Protein AF-X1EL02-F1 (afdb_monomer)

Foldseek 3Di:
DDDDDDDDDDDDDPPPCPVQVVCCVAVVDGDPPDDGDDDDDDDDDDDDDDPPDDD

Radius of gyration: 13.7 Å; Cα contacts (8 Å, |Δi|>4): 19; chains: 1; bounding box: 35×20×35 Å

Sequence (55 aa):
MSSFKLKVLLTGAAAVGKTSLVQRFIKNRFQSNYKLTVGVDILTKDVEFRQGEIA

Mean predicted aligned error: 6.01 Å

Structure (mmCIF, N/CA/C/O backbone):
data_AF-X1EL02-F1
#
_entry.id   AF-X1EL02-F1
#
loop_
_atom_site.group_PDB
_atom_site.id
_atom_site.type_symbol
_atom_site.label_atom_id
_atom_site.label_alt_id
_atom_site.label_comp_id
_atom_site.label_asym_id
_atom_site.label_entity_id
_atom_site.label_seq_id
_atom_site.pdbx_PDB_ins_code
_atom_site.Cartn_x
_atom_site.Cartn_y
_atom_site.Cartn_z
_atom_site.occupancy
_atom_site.B_iso_or_equiv
_atom_site.auth_seq_id
_atom_site.auth_comp_id
_atom_site.auth_asym_id
_atom_site.auth_atom_id
_atom_site.pdbx_PDB_model_num
ATOM 1 N N . MET A 1 1 ? -14.221 0.704 21.506 1.00 63.06 1 MET A N 1
ATOM 2 C CA . MET A 1 1 ? -13.888 0.837 20.071 1.00 63.06 1 MET A CA 1
ATOM 3 C C . MET A 1 1 ? -13.082 -0.381 19.658 1.00 63.06 1 MET A C 1
ATOM 5 O O . MET A 1 1 ? -12.046 -0.628 20.259 1.00 63.06 1 MET A O 1
ATOM 9 N N . SER A 1 2 ? -13.580 -1.180 18.715 1.00 77.50 2 SER A N 1
ATOM 10 C CA . SER A 1 2 ? -12.837 -2.314 18.155 1.00 77.50 2 SER A CA 1
ATOM 11 C C . SER A 1 2 ? -11.855 -1.813 17.096 1.00 77.50 2 SER A C 1
ATOM 13 O O . SER A 1 2 ? -12.258 -1.084 16.195 1.00 77.50 2 SER A O 1
ATOM 15 N N . SER A 1 3 ? -10.586 -2.204 17.199 1.00 85.56 3 SER A N 1
ATOM 16 C CA . SER A 1 3 ? -9.565 -1.959 16.177 1.00 85.56 3 SER A CA 1
ATOM 17 C C . SER A 1 3 ? -9.182 -3.290 15.537 1.00 85.56 3 SER A C 1
ATOM 19 O O . SER A 1 3 ? -8.964 -4.275 16.244 1.00 85.56 3 SER A O 1
ATOM 21 N N . PHE A 1 4 ? -9.112 -3.320 14.208 1.00 89.62 4 PHE A N 1
ATOM 22 C CA . PHE A 1 4 ? -8.732 -4.501 13.438 1.00 89.62 4 PHE A CA 1
ATOM 23 C C . PHE A 1 4 ? -7.383 -4.267 12.762 1.00 89.62 4 PHE A C 1
ATOM 25 O O . PHE A 1 4 ? -7.130 -3.194 12.220 1.00 89.62 4 PHE A O 1
ATOM 32 N N . LYS A 1 5 ? -6.524 -5.290 12.761 1.00 92.25 5 LYS A N 1
ATOM 33 C CA . LYS A 1 5 ? -5.286 -5.305 11.973 1.00 92.25 5 LYS A CA 1
ATOM 34 C C . LYS A 1 5 ? -5.434 -6.318 10.850 1.00 92.25 5 LYS A C 1
ATOM 36 O O . LYS A 1 5 ? -5.602 -7.506 11.109 1.00 92.25 5 LYS A O 1
ATOM 41 N N . LEU A 1 6 ? -5.363 -5.839 9.613 1.00 91.69 6 LEU A N 1
ATOM 42 C CA . LEU A 1 6 ? -5.531 -6.652 8.412 1.00 91.69 6 LEU A CA 1
ATOM 43 C C . LEU A 1 6 ? -4.210 -6.723 7.645 1.00 91.69 6 LEU A C 1
ATOM 45 O O . LEU A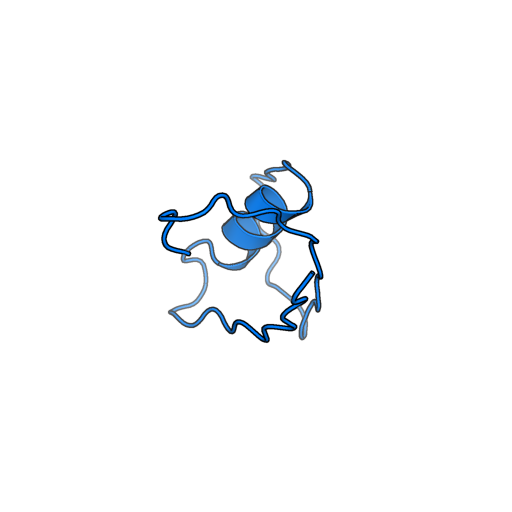 1 6 ? -3.534 -5.711 7.464 1.00 91.69 6 LEU A O 1
ATOM 49 N N . LYS A 1 7 ? -3.854 -7.920 7.167 1.00 92.50 7 LYS A N 1
ATOM 50 C CA . LYS A 1 7 ? -2.743 -8.123 6.231 1.00 92.50 7 LYS A CA 1
ATOM 51 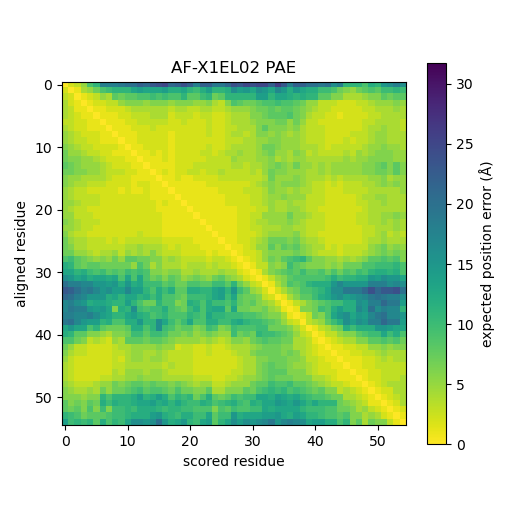C C . LYS A 1 7 ? -3.322 -8.468 4.865 1.00 92.50 7 LYS A C 1
ATOM 53 O O . LYS A 1 7 ? -3.890 -9.540 4.691 1.00 92.50 7 LYS A O 1
ATOM 58 N N . VAL A 1 8 ? -3.167 -7.556 3.912 1.00 90.75 8 VAL A N 1
ATOM 59 C CA . VAL A 1 8 ? -3.717 -7.684 2.557 1.00 90.75 8 VAL A CA 1
ATOM 60 C C . VAL A 1 8 ? -2.580 -7.955 1.574 1.00 90.75 8 VAL A C 1
ATOM 62 O O . VAL A 1 8 ? -1.571 -7.253 1.584 1.00 90.75 8 VAL A O 1
ATOM 65 N N . LEU A 1 9 ? -2.736 -8.977 0.728 1.00 90.75 9 LEU A N 1
ATOM 66 C CA . LEU A 1 9 ? -1.792 -9.321 -0.337 1.00 90.75 9 LEU A CA 1
ATOM 67 C C . LEU A 1 9 ? -2.440 -9.073 -1.700 1.00 90.75 9 LEU A C 1
ATOM 69 O O . LEU A 1 9 ? -3.508 -9.606 -1.985 1.00 90.75 9 LEU A O 1
ATOM 73 N N . LEU A 1 10 ? -1.765 -8.311 -2.560 1.00 89.50 10 LEU A N 1
ATOM 74 C CA . LEU A 1 10 ? -2.182 -8.100 -3.946 1.00 89.50 10 LEU A CA 1
ATOM 75 C C . LEU A 1 10 ? -1.429 -9.053 -4.873 1.00 89.50 10 LEU A C 1
ATOM 77 O O . LEU A 1 10 ? -0.200 -9.015 -4.957 1.00 89.50 10 LEU A O 1
ATOM 81 N N . THR A 1 11 ? -2.170 -9.875 -5.608 1.00 91.38 11 THR A N 1
ATOM 82 C CA . THR A 1 11 ? -1.638 -10.877 -6.541 1.00 91.38 11 THR A CA 1
ATOM 83 C C . THR A 1 11 ? -2.033 -10.544 -7.983 1.00 91.38 11 THR A C 1
ATOM 85 O O . THR A 1 11 ? -2.905 -9.714 -8.231 1.00 91.38 11 THR A O 1
ATOM 88 N N . GLY A 1 12 ? -1.321 -11.114 -8.960 1.00 91.44 12 GLY A N 1
ATOM 89 C CA . GLY A 1 12 ? -1.565 -10.893 -10.392 1.00 91.44 12 GLY A CA 1
ATOM 90 C C . GLY A 1 12 ? -0.277 -10.778 -11.209 1.00 91.44 12 GLY A C 1
ATOM 91 O O . GLY A 1 12 ? 0.808 -10.620 -10.640 1.00 91.44 12 GLY A O 1
ATOM 92 N N . ALA A 1 13 ? -0.393 -10.815 -12.539 1.00 91.56 13 ALA A N 1
ATOM 93 C CA . ALA A 1 13 ? 0.741 -10.791 -13.470 1.00 91.56 13 ALA A CA 1
ATOM 94 C C . ALA A 1 13 ? 1.640 -9.547 -13.315 1.00 91.56 13 ALA A C 1
ATOM 96 O O . ALA A 1 13 ? 1.263 -8.542 -12.700 1.00 91.56 13 ALA A O 1
ATOM 97 N N . ALA A 1 14 ? 2.861 -9.604 -13.847 1.00 86.12 14 ALA A N 1
ATOM 98 C CA . ALA A 1 14 ? 3.759 -8.449 -13.864 1.00 86.12 14 ALA A CA 1
ATOM 99 C C . ALA A 1 14 ? 3.121 -7.257 -14.608 1.00 86.12 14 ALA A C 1
ATOM 101 O O . ALA A 1 14 ? 2.268 -7.439 -15.469 1.00 86.12 14 ALA A O 1
ATOM 102 N N . ALA A 1 15 ? 3.511 -6.032 -14.242 1.00 84.94 15 ALA A N 1
ATOM 103 C CA . ALA A 1 15 ? 3.055 -4.783 -14.868 1.00 84.94 15 ALA A CA 1
ATOM 104 C C . ALA A 1 15 ? 1.538 -4.457 -14.837 1.00 84.94 15 ALA A C 1
ATOM 106 O O . ALA A 1 15 ? 1.160 -3.385 -15.291 1.00 84.94 15 ALA A O 1
ATOM 107 N N . VAL A 1 16 ? 0.668 -5.258 -14.203 1.00 90.75 16 VAL A N 1
ATOM 108 C CA . VAL A 1 16 ? -0.789 -4.961 -14.094 1.00 90.75 16 VAL A CA 1
ATOM 109 C C . VAL A 1 16 ? -1.155 -3.810 -13.135 1.00 90.75 16 VAL A C 1
ATOM 111 O O . VAL A 1 16 ? -2.318 -3.611 -12.809 1.00 90.75 16 VAL A O 1
ATOM 114 N N . GLY A 1 17 ? -0.171 -3.061 -12.624 1.00 89.94 17 GLY A N 1
ATOM 115 C CA . GLY A 1 17 ? -0.419 -1.861 -11.812 1.00 89.94 17 GLY A CA 1
ATOM 116 C C . GLY A 1 17 ? -0.590 -2.069 -10.302 1.00 89.94 17 GLY A C 1
ATOM 117 O O . GLY A 1 17 ? -0.905 -1.109 -9.605 1.00 89.94 17 GLY A O 1
ATOM 118 N N . LYS A 1 18 ? -0.325 -3.268 -9.760 1.00 92.62 18 LYS A N 1
ATOM 119 C CA . LYS A 1 18 ? -0.428 -3.556 -8.308 1.00 92.62 18 LYS A CA 1
ATOM 120 C C . LYS A 1 18 ? 0.319 -2.534 -7.441 1.00 92.62 18 LYS A C 1
ATOM 122 O O . LYS A 1 18 ? -0.252 -1.967 -6.516 1.00 92.62 18 LYS A O 1
ATOM 127 N N . THR A 1 19 ? 1.578 -2.254 -7.776 1.00 89.31 19 THR A N 1
ATOM 128 C CA . THR A 1 19 ? 2.409 -1.278 -7.055 1.00 89.31 19 THR A CA 1
ATOM 129 C C . THR A 1 19 ? 1.809 0.124 -7.132 1.00 89.31 19 THR A C 1
ATOM 131 O O . THR A 1 19 ? 1.704 0.805 -6.116 1.00 89.31 19 THR A O 1
ATOM 134 N N . SER A 1 20 ? 1.344 0.539 -8.313 1.00 90.31 20 SER A N 1
ATOM 135 C CA . SER A 1 20 ? 0.700 1.841 -8.509 1.00 90.31 20 SER A CA 1
ATOM 136 C C . SER A 1 20 ? -0.580 1.980 -7.682 1.00 90.31 20 SER A C 1
ATOM 138 O O . SER A 1 20 ? -0.804 3.039 -7.099 1.00 90.31 20 SER A O 1
ATOM 140 N N . LEU A 1 21 ? -1.380 0.913 -7.569 1.00 91.50 21 LEU A N 1
ATOM 141 C CA . LEU A 1 21 ? -2.598 0.893 -6.758 1.00 91.50 21 LEU A CA 1
ATOM 142 C C . LEU A 1 21 ? -2.292 1.107 -5.271 1.00 91.50 21 LEU A C 1
ATOM 144 O O . LEU A 1 21 ? -2.910 1.962 -4.642 1.00 91.50 21 LEU A O 1
ATOM 148 N N . VAL A 1 22 ? -1.299 0.400 -4.719 1.00 91.50 22 VAL A N 1
ATOM 149 C CA . VAL A 1 22 ? -0.900 0.566 -3.308 1.00 91.50 22 VAL A CA 1
ATOM 150 C C . VAL A 1 22 ? -0.345 1.965 -3.051 1.00 91.50 22 VAL A C 1
ATOM 152 O O . VAL A 1 22 ? -0.744 2.620 -2.090 1.00 91.50 22 VAL A O 1
ATOM 155 N N . GLN A 1 23 ? 0.542 2.465 -3.919 1.00 90.06 23 GLN A N 1
ATOM 156 C CA . GLN A 1 23 ? 1.109 3.812 -3.774 1.00 90.06 23 GLN A CA 1
ATOM 157 C C . GLN A 1 23 ? 0.017 4.889 -3.857 1.00 90.06 23 GLN A C 1
ATOM 159 O O . GLN A 1 23 ? 0.052 5.859 -3.095 1.00 90.06 23 GLN A O 1
ATOM 164 N N . ARG A 1 24 ? -0.990 4.704 -4.719 1.00 91.94 24 ARG A N 1
ATOM 165 C CA . ARG A 1 24 ? -2.139 5.608 -4.810 1.00 91.94 24 ARG A CA 1
ATOM 166 C C . ARG A 1 24 ? -3.021 5.521 -3.572 1.00 91.94 24 ARG A C 1
ATOM 168 O O . ARG A 1 24 ? -3.355 6.558 -3.014 1.00 91.94 24 ARG A O 1
ATOM 175 N N . PHE A 1 25 ? -3.359 4.323 -3.110 1.00 91.75 25 PHE A N 1
ATOM 176 C CA . PHE A 1 25 ? -4.203 4.153 -1.932 1.00 91.75 25 PHE A CA 1
ATOM 177 C C . PHE A 1 25 ? -3.550 4.727 -0.668 1.00 91.75 25 PHE A C 1
ATOM 179 O O . PHE A 1 25 ? -4.214 5.405 0.112 1.00 91.75 25 PHE A O 1
ATOM 186 N N . ILE A 1 26 ? -2.248 4.501 -0.476 1.00 90.94 26 ILE A N 1
ATOM 187 C CA . ILE A 1 26 ? -1.540 4.860 0.760 1.00 9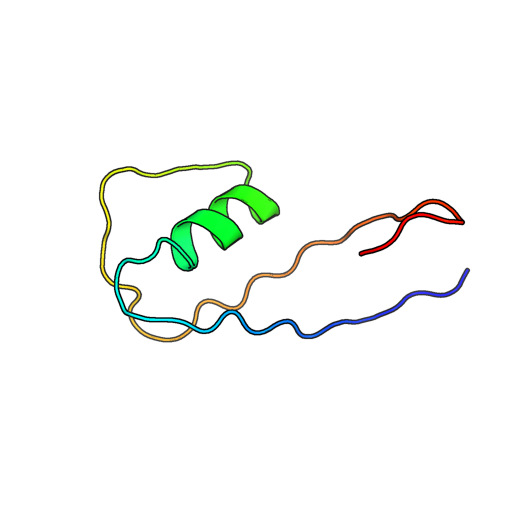0.94 26 ILE A CA 1
ATOM 188 C C . ILE A 1 26 ? -0.974 6.274 0.712 1.00 90.94 26 ILE A C 1
ATO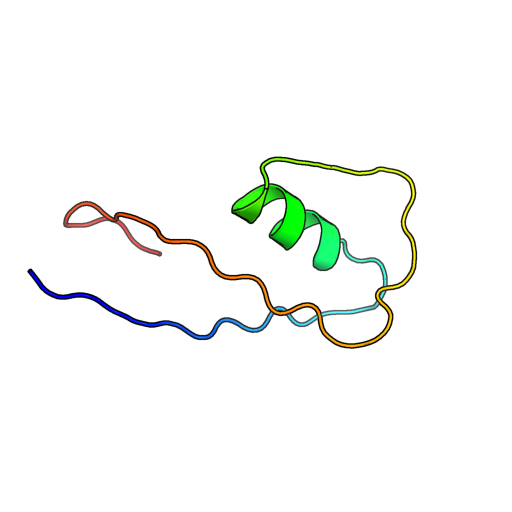M 190 O O . ILE A 1 26 ? -1.184 7.049 1.638 1.00 90.94 26 ILE A O 1
ATOM 194 N N . LYS A 1 27 ? -0.278 6.635 -0.369 1.00 89.00 27 LYS A N 1
ATOM 195 C CA . LYS A 1 27 ? 0.440 7.916 -0.473 1.00 89.00 27 LYS A CA 1
ATOM 196 C C . LYS A 1 27 ? -0.301 8.959 -1.307 1.00 89.00 27 LYS A C 1
ATOM 198 O O . LYS A 1 27 ? 0.207 10.066 -1.457 1.00 89.00 27 LYS A O 1
ATOM 203 N N . ASN A 1 28 ? -1.453 8.613 -1.887 1.00 89.31 28 ASN A N 1
ATOM 204 C CA . ASN A 1 28 ? -2.189 9.439 -2.848 1.00 89.31 28 ASN A CA 1
ATOM 205 C C . ASN A 1 28 ? -1.352 9.882 -4.067 1.00 89.31 28 ASN A C 1
ATOM 207 O O . ASN A 1 28 ? -1.647 10.894 -4.702 1.00 89.31 28 ASN A O 1
ATOM 211 N N . ARG A 1 29 ? -0.313 9.120 -4.436 1.00 85.31 29 ARG A N 1
ATOM 212 C CA . ARG A 1 29 ? 0.592 9.435 -5.555 1.00 85.31 29 ARG A CA 1
ATOM 213 C C . ARG A 1 29 ? 0.487 8.408 -6.672 1.00 85.31 29 ARG A C 1
ATOM 215 O O . ARG A 1 29 ? 0.236 7.233 -6.425 1.00 85.31 29 ARG A O 1
ATOM 222 N N . PHE A 1 30 ? 0.749 8.862 -7.891 1.00 83.88 30 PHE A N 1
ATOM 223 C CA . PHE A 1 30 ? 0.937 8.019 -9.065 1.00 83.88 30 PHE A CA 1
ATOM 224 C C . PHE A 1 30 ? 2.243 8.420 -9.759 1.00 83.88 30 PHE A C 1
ATOM 226 O O . PHE A 1 30 ? 2.560 9.606 -9.835 1.00 83.88 30 PHE A O 1
ATOM 233 N N . GLN A 1 31 ? 3.005 7.440 -10.241 1.00 77.00 31 GLN A N 1
ATOM 234 C CA . GLN A 1 31 ? 4.212 7.657 -11.038 1.00 77.00 31 GLN A CA 1
ATOM 235 C C . GLN A 1 31 ? 4.094 6.843 -12.327 1.00 77.00 31 GLN A C 1
ATOM 237 O O . GLN A 1 31 ? 3.881 5.634 -12.272 1.00 77.00 31 GLN A O 1
ATOM 242 N N . SER A 1 32 ? 4.226 7.509 -13.475 1.00 72.06 32 SER A N 1
ATOM 243 C CA . SER A 1 32 ? 4.156 6.885 -14.804 1.00 72.06 32 SER A CA 1
ATOM 244 C C . SER A 1 32 ? 5.409 6.080 -15.153 1.00 72.06 32 SER A C 1
ATOM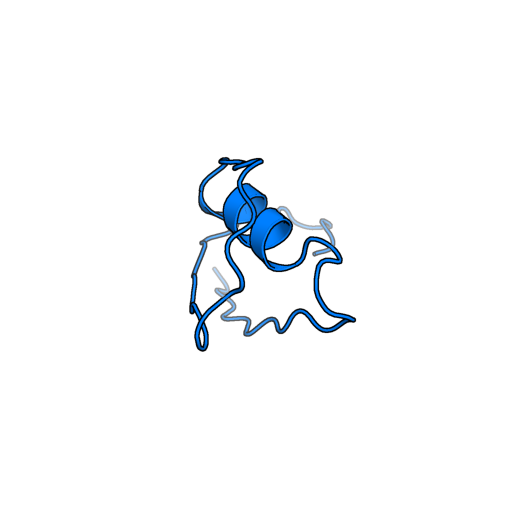 246 O O . SER A 1 32 ? 5.333 5.119 -15.913 1.00 72.06 32 SER A O 1
ATOM 248 N N . ASN A 1 33 ? 6.560 6.440 -14.577 1.00 70.75 33 ASN A N 1
ATOM 249 C CA . ASN A 1 33 ? 7.816 5.727 -14.788 1.00 70.75 33 ASN A CA 1
ATOM 250 C C . ASN A 1 33 ? 7.832 4.452 -13.943 1.00 70.75 33 ASN A C 1
ATOM 252 O O . ASN A 1 33 ? 8.336 4.431 -12.819 1.00 70.75 33 ASN A O 1
ATOM 256 N N . TYR A 1 34 ? 7.251 3.390 -14.497 1.00 60.38 34 TYR A N 1
ATOM 257 C CA . TYR A 1 34 ? 7.255 2.067 -13.895 1.00 60.38 34 TYR A CA 1
ATOM 258 C C . TYR A 1 34 ? 8.692 1.547 -13.772 1.00 60.38 34 TYR A C 1
ATOM 260 O O . TYR A 1 34 ? 9.325 1.178 -14.759 1.00 60.38 34 TYR A O 1
ATOM 268 N N . LYS A 1 35 ? 9.210 1.497 -12.545 1.00 65.56 35 LYS A N 1
ATOM 269 C CA . LYS A 1 35 ? 10.351 0.646 -12.200 1.00 65.56 35 LYS A CA 1
ATOM 270 C C . LYS A 1 35 ? 9.796 -0.670 -11.664 1.00 65.56 35 LYS A C 1
ATOM 272 O O . LYS A 1 35 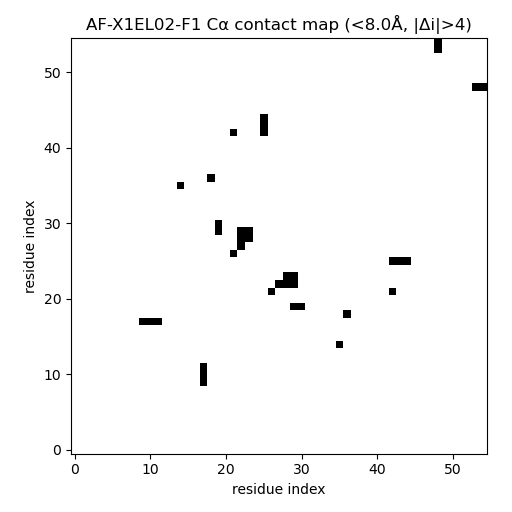? 8.866 -0.653 -10.854 1.00 65.56 35 LYS A O 1
ATOM 277 N N . LEU A 1 36 ? 10.352 -1.798 -12.116 1.00 62.28 36 LEU A N 1
ATOM 278 C CA . LEU A 1 36 ? 10.025 -3.106 -11.545 1.00 62.28 36 LEU A CA 1
ATOM 279 C C . LEU A 1 36 ? 10.178 -3.040 -10.023 1.00 62.28 36 LEU A C 1
ATOM 281 O O . LEU A 1 36 ? 11.135 -2.458 -9.509 1.00 62.28 36 LEU A O 1
ATOM 285 N N . THR A 1 37 ? 9.218 -3.611 -9.300 1.00 66.19 37 THR A N 1
ATOM 286 C CA . THR A 1 37 ? 9.316 -3.693 -7.843 1.00 66.19 37 THR A CA 1
ATOM 287 C C . THR A 1 37 ? 10.430 -4.670 -7.496 1.00 66.19 37 THR A C 1
ATOM 289 O O . THR A 1 37 ? 10.349 -5.849 -7.829 1.00 66.19 37 THR A O 1
ATOM 292 N N . VAL A 1 38 ? 11.485 -4.163 -6.862 1.00 70.06 38 VAL A N 1
ATOM 293 C CA . VAL A 1 38 ? 12.591 -4.977 -6.362 1.00 70.06 38 VAL A CA 1
ATOM 294 C C . VAL A 1 38 ? 12.259 -5.367 -4.923 1.00 70.06 38 VAL A C 1
ATOM 296 O O . VAL A 1 38 ? 12.196 -4.504 -4.052 1.00 70.06 38 VAL A O 1
ATOM 299 N N . GLY A 1 39 ? 12.014 -6.656 -4.681 1.00 69.75 39 GLY A N 1
ATOM 300 C CA . GLY A 1 39 ? 11.652 -7.176 -3.358 1.00 69.75 39 GLY A CA 1
ATOM 301 C C . GLY A 1 39 ? 10.182 -6.952 -2.976 1.00 69.75 39 GLY A C 1
ATOM 302 O O . GLY A 1 39 ? 9.296 -6.981 -3.830 1.00 69.75 39 GLY A O 1
ATOM 303 N N . VAL A 1 40 ? 9.923 -6.765 -1.678 1.00 68.06 40 VAL A N 1
ATOM 304 C CA . VAL A 1 40 ? 8.586 -6.534 -1.102 1.00 68.06 40 VAL A CA 1
ATOM 305 C C . VAL A 1 40 ? 8.586 -5.191 -0.374 1.00 68.06 40 VAL A C 1
ATOM 307 O O . VAL A 1 40 ? 9.345 -5.006 0.572 1.00 68.06 40 VAL A O 1
ATOM 310 N N . ASP A 1 41 ? 7.720 -4.274 -0.802 1.00 72.81 41 ASP A N 1
ATOM 311 C CA . ASP A 1 41 ? 7.441 -3.021 -0.091 1.00 72.81 41 ASP A CA 1
ATOM 312 C C . ASP A 1 41 ? 6.248 -3.258 0.850 1.00 72.81 41 ASP A C 1
ATOM 314 O O . ASP A 1 41 ? 5.148 -3.578 0.389 1.00 72.81 41 ASP A O 1
ATOM 318 N N . ILE A 1 42 ? 6.468 -3.173 2.167 1.00 78.44 42 ILE A N 1
ATOM 319 C CA . ILE A 1 42 ? 5.405 -3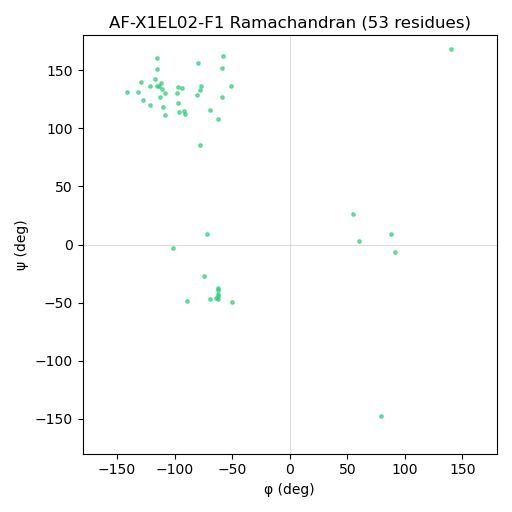.311 3.172 1.00 78.44 42 ILE A CA 1
ATOM 320 C C . ILE A 1 42 ? 4.937 -1.911 3.544 1.00 78.44 42 ILE A C 1
ATOM 322 O O . ILE A 1 42 ? 5.673 -1.133 4.148 1.00 78.44 42 ILE A O 1
ATOM 326 N N . LEU A 1 43 ? 3.691 -1.607 3.200 1.00 85.88 43 LEU A N 1
ATOM 327 C CA . LEU A 1 43 ? 3.083 -0.308 3.443 1.00 85.88 43 LEU A CA 1
ATOM 328 C C . LEU A 1 43 ? 1.833 -0.478 4.310 1.00 85.88 43 LEU A C 1
ATOM 330 O O . LEU A 1 43 ? 1.014 -1.362 4.059 1.00 85.88 43 LEU A O 1
ATOM 334 N N . THR A 1 44 ? 1.683 0.396 5.302 1.00 90.75 44 THR A N 1
ATOM 335 C CA . THR A 1 44 ? 0.554 0.403 6.243 1.00 90.75 44 THR A CA 1
ATOM 336 C C . THR A 1 44 ? -0.227 1.701 6.090 1.00 90.75 44 THR A C 1
ATOM 338 O O . THR A 1 44 ? 0.361 2.761 5.870 1.00 90.75 44 THR A O 1
ATOM 341 N N . LYS A 1 45 ? -1.553 1.622 6.210 1.00 90.06 45 LYS A N 1
ATOM 342 C CA . LYS A 1 45 ? -2.449 2.777 6.244 1.00 90.06 45 LYS A CA 1
ATOM 343 C C . LYS A 1 45 ? -3.557 2.522 7.256 1.00 90.06 45 LYS A C 1
ATOM 345 O O . LYS A 1 45 ? -4.200 1.477 7.186 1.00 90.06 45 LYS A O 1
ATOM 350 N N . ASP A 1 46 ? -3.796 3.493 8.127 1.00 92.88 46 ASP A N 1
ATOM 351 C CA . ASP A 1 46 ? -4.970 3.497 8.993 1.00 92.88 46 ASP A CA 1
ATOM 352 C C . ASP A 1 46 ? -6.197 3.951 8.196 1.00 92.88 46 ASP A C 1
ATOM 354 O O . ASP A 1 46 ? -6.145 4.921 7.431 1.00 92.88 46 ASP A O 1
ATOM 358 N N . VAL A 1 47 ? -7.294 3.207 8.333 1.00 90.88 47 VAL A N 1
ATOM 359 C CA . VAL A 1 47 ? -8.551 3.452 7.620 1.00 90.88 47 VAL A CA 1
ATOM 360 C C . VAL A 1 47 ? -9.688 3.419 8.628 1.00 90.88 47 VAL A C 1
ATOM 362 O O . VAL A 1 47 ? -9.792 2.486 9.424 1.00 90.88 47 VAL A O 1
ATOM 365 N N . GLU A 1 48 ? -10.538 4.437 8.576 1.00 90.88 48 GLU A N 1
ATOM 366 C CA . GLU A 1 48 ? -11.765 4.504 9.362 1.00 90.88 48 GLU A CA 1
ATOM 367 C C . GLU A 1 48 ? -12.942 4.047 8.503 1.00 90.88 48 GLU A C 1
ATOM 369 O O . GLU A 1 48 ? -13.111 4.519 7.380 1.00 90.88 48 GLU A O 1
ATOM 374 N N . PHE A 1 49 ? -13.751 3.137 9.045 1.00 87.06 49 PHE A N 1
ATOM 375 C CA . PHE A 1 49 ? -14.982 2.657 8.423 1.00 87.06 49 PHE A CA 1
ATOM 376 C C . PHE A 1 49 ? -16.176 3.074 9.273 1.00 87.06 49 PHE A C 1
ATOM 378 O O . PHE A 1 49 ? -16.160 2.938 10.502 1.00 87.06 49 PHE A O 1
ATOM 385 N N . ARG A 1 50 ? -17.232 3.558 8.623 1.00 88.50 50 ARG A N 1
ATOM 386 C CA . ARG A 1 50 ? -18.527 3.800 9.261 1.00 88.50 50 ARG A CA 1
ATOM 387 C C . ARG A 1 50 ? -19.292 2.485 9.384 1.00 88.50 50 ARG A C 1
ATOM 389 O O . ARG A 1 50 ? -19.072 1.534 8.637 1.00 88.50 50 ARG A O 1
ATOM 396 N N . GLN A 1 51 ? -20.219 2.421 10.337 1.00 82.50 51 GLN A N 1
ATOM 397 C CA . GLN A 1 51 ? -21.088 1.252 10.470 1.00 82.50 51 GLN A CA 1
ATOM 398 C C . GLN A 1 51 ? -21.889 1.027 9.179 1.00 82.50 51 GLN A C 1
ATOM 400 O O . GLN A 1 51 ? -22.553 1.940 8.695 1.00 82.50 51 GLN A O 1
ATOM 405 N N . GLY A 1 52 ? -21.817 -0.194 8.644 1.00 84.56 52 GLY A N 1
ATOM 406 C CA . GLY A 1 52 ? -22.473 -0.585 7.393 1.00 84.56 52 GLY A CA 1
ATOM 407 C C . GLY A 1 52 ? -21.620 -0.404 6.134 1.00 84.56 52 GLY A C 1
ATOM 408 O O . GLY A 1 52 ? -22.036 -0.857 5.071 1.00 84.56 52 GLY A O 1
ATOM 409 N N . GLU A 1 53 ? -20.434 0.202 6.228 1.00 83.69 53 GLU A N 1
ATOM 410 C CA . GLU A 1 53 ? -19.489 0.242 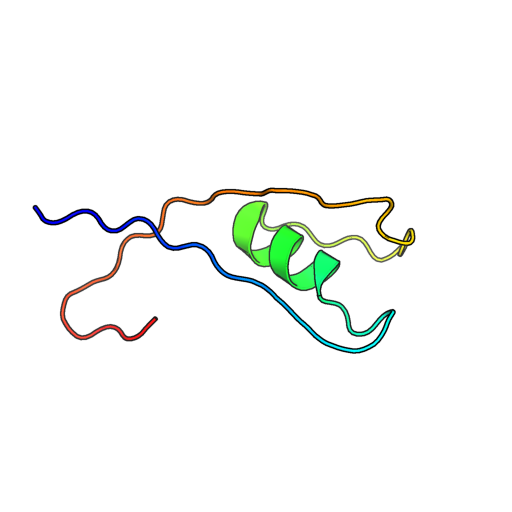5.109 1.00 83.69 53 GLU A CA 1
ATOM 411 C C . GLU A 1 53 ? -18.769 -1.104 4.966 1.00 83.69 53 GLU A C 1
ATOM 413 O O . GLU A 1 53 ? -18.345 -1.716 5.949 1.00 83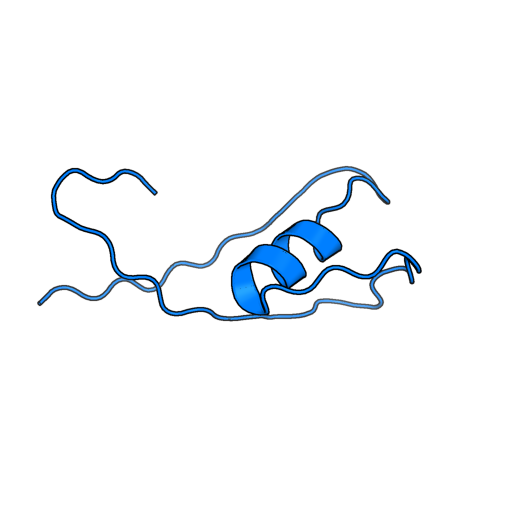.69 53 GLU A O 1
ATOM 418 N N . ILE A 1 54 ? -18.651 -1.570 3.723 1.00 74.88 54 ILE A N 1
ATOM 419 C CA . ILE A 1 54 ? -17.930 -2.794 3.369 1.00 74.88 54 ILE A CA 1
ATOM 420 C C . ILE A 1 54 ? -16.524 -2.394 2.913 1.00 74.88 54 ILE A C 1
ATOM 422 O O . ILE A 1 54 ? -16.372 -1.429 2.161 1.00 74.88 54 ILE A O 1
ATOM 426 N N . ALA A 1 55 ? -15.519 -3.127 3.392 1.00 65.38 55 ALA A N 1
ATOM 427 C CA . ALA A 1 55 ? -14.127 -3.000 2.961 1.00 65.38 55 ALA A CA 1
ATOM 428 C C . ALA A 1 55 ? -13.868 -3.675 1.608 1.00 65.38 55 ALA A C 1
ATOM 430 O O . ALA A 1 55 ? -14.461 -4.750 1.362 1.00 65.38 55 ALA A O 1
#

Solvent-accessible surface area (backbone atoms only — not comparable to full-atom values): 4289 Å² total; per-residue (Å²): 137,91,84,85,89,84,90,85,84,91,83,79,70,85,92,75,46,65,69,52,52,51,40,30,74,66,71,72,42,82,73,89,80,79,67,82,81,82,80,82,87,88,83,86,75,93,80,90,76,60,92,90,64,81,133

pLDDT: mean 83.6, std 9.71, range [60.38, 92.88]

InterPro domains:
  IPR001806 Small GTPase [PF00071] (7-53)
  IPR027417 P-loop containing nucleoside triphosphate hydrolase [G3DSA:3.40.50.300] (1-55)
  IPR027417 P-loop containing nucleoside triphosphate hydrolase [SSF52540] (2-51)

Secondary structure (DSSP, 8-state):
------------STTSSHHHHHHHHHHS---SS-----S-----------TT---

Organism: NCBI:txid412755